Protein AF-A0A9W4E4R9-F1 (afdb_monomer_lite)

Secondary structure (DSSP, 8-state):
--EEEEEPTTSS-EEEGGG--EEEEETTEEEEEEGGGTEEEEEEES-HHHHHHHHHHHHHHHHHT-SSEEEEEEEEETTEEEEEEEEE-TTT--EEEPPPB---------------

Foldseek 3Di:
DAWEWEAFPVRPDTHTPVQFPDWDDDAQFIWTARVVVPGITTQDGGHSLLNVLQRVCPPVVSVPPPGAYKYKHWDQDPVGIWIWIWGQDPPPRDTDTHDIGHSPPPPPDDDPPPDD

pLDDT: mean 76.91, std 17.49, range [34.12, 93.44]

Radius of gyration: 16.17 Å; chains: 1; bounding box: 57×33×38 Å

Organism: NCBI:txid1436133

Structure (mmCIF, N/CA/C/O backbone):
data_AF-A0A9W4E4R9-F1
#
_entry.id   AF-A0A9W4E4R9-F1
#
loop_
_atom_site.group_PDB
_atom_site.id
_atom_site.type_symbol
_atom_site.label_atom_id
_atom_site.label_alt_id
_atom_site.label_comp_id
_atom_site.label_asym_id
_atom_site.label_entity_id
_atom_site.label_seq_id
_atom_site.pdbx_PDB_ins_code
_atom_site.Cartn_x
_atom_site.Cartn_y
_atom_site.Cartn_z
_atom_site.occupancy
_atom_site.B_iso_or_equiv
_atom_site.auth_seq_id
_atom_site.auth_comp_id
_atom_site.auth_asym_id
_atom_site.auth_atom_id
_atom_site.pdbx_PDB_model_num
ATOM 1 N N . MET A 1 1 ? -3.011 5.491 19.352 1.00 57.00 1 MET A N 1
ATOM 2 C CA . MET A 1 1 ? -3.335 4.333 18.485 1.00 57.00 1 MET A CA 1
ATOM 3 C C . MET A 1 1 ? -2.610 4.528 17.162 1.00 57.00 1 MET A C 1
ATOM 5 O O . MET A 1 1 ? -2.454 5.673 16.762 1.00 57.00 1 MET A O 1
ATOM 9 N N . ARG A 1 2 ? -2.115 3.458 16.534 1.00 70.06 2 ARG A N 1
ATOM 10 C CA . ARG A 1 2 ? -1.477 3.503 15.211 1.00 70.06 2 ARG A CA 1
ATOM 11 C C . ARG A 1 2 ? -2.486 2.975 14.198 1.00 70.06 2 ARG A C 1
ATOM 13 O O . ARG A 1 2 ? -2.828 1.801 14.274 1.00 70.06 2 ARG A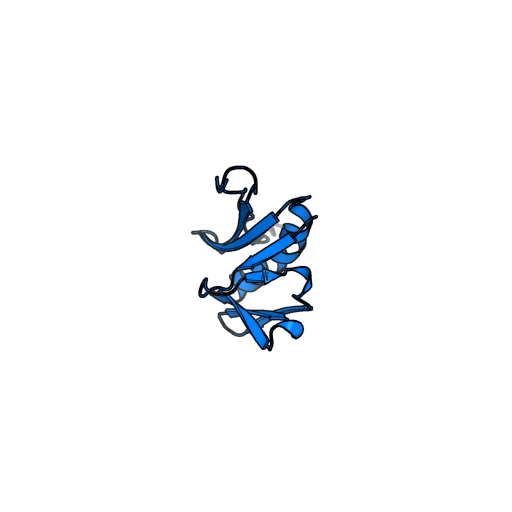 O 1
ATOM 20 N N . SER A 1 3 ? -2.964 3.832 13.307 1.00 84.81 3 SER A N 1
ATOM 21 C CA . SER A 1 3 ? -3.993 3.495 12.320 1.00 84.81 3 SER A CA 1
ATOM 22 C C . SER A 1 3 ? -3.457 3.821 10.930 1.00 84.81 3 SER A C 1
ATOM 24 O O . SER A 1 3 ? -3.461 4.982 10.523 1.00 84.81 3 SER A O 1
ATOM 26 N N . VAL A 1 4 ? -2.966 2.812 10.205 1.00 88.12 4 VAL A N 1
ATOM 27 C CA . VAL A 1 4 ? -2.449 2.985 8.838 1.00 88.12 4 VAL A CA 1
ATOM 28 C C . VAL A 1 4 ? -3.485 2.490 7.839 1.00 88.12 4 VAL A C 1
ATOM 30 O O . VAL A 1 4 ? -3.954 1.358 7.924 1.00 88.12 4 VAL A O 1
ATOM 33 N N . ARG A 1 5 ? -3.839 3.333 6.873 1.00 90.56 5 ARG A N 1
ATOM 34 C CA . ARG A 1 5 ? -4.788 3.013 5.805 1.00 90.56 5 ARG A CA 1
ATOM 35 C C . ARG A 1 5 ? -4.091 3.115 4.461 1.00 90.56 5 ARG A C 1
ATOM 37 O O . ARG A 1 5 ? -3.415 4.100 4.203 1.00 90.56 5 ARG A O 1
ATOM 44 N N . VAL A 1 6 ? -4.271 2.128 3.598 1.00 89.38 6 VAL A N 1
ATOM 45 C CA . VAL A 1 6 ? -3.800 2.136 2.213 1.00 89.38 6 VAL A CA 1
ATOM 46 C C . VAL A 1 6 ? -4.969 2.502 1.310 1.00 89.38 6 VAL A C 1
ATOM 48 O O . VAL A 1 6 ? -6.048 1.922 1.392 1.00 89.38 6 VAL A O 1
ATOM 51 N N . ARG A 1 7 ? -4.774 3.500 0.461 1.00 90.12 7 ARG A N 1
ATOM 52 C CA . ARG A 1 7 ? -5.773 3.998 -0.474 1.00 90.12 7 ARG A CA 1
ATOM 53 C C . ARG A 1 7 ? -5.758 3.162 -1.746 1.00 90.12 7 ARG A C 1
ATOM 55 O O . ARG A 1 7 ? -4.689 2.891 -2.293 1.00 90.12 7 ARG A O 1
ATOM 62 N N . SER A 1 8 ? -6.943 2.770 -2.205 1.00 86.25 8 SER A N 1
ATOM 63 C CA . SER A 1 8 ? -7.116 2.096 -3.486 1.00 86.25 8 SER A CA 1
ATOM 64 C C . SER A 1 8 ? -6.724 3.015 -4.639 1.00 86.25 8 SER A C 1
ATOM 66 O O . SER A 1 8 ? -6.720 4.243 -4.515 1.00 86.25 8 SER A O 1
ATOM 68 N N . PHE A 1 9 ? -6.406 2.410 -5.777 1.00 83.81 9 PHE A N 1
ATOM 69 C CA . PHE A 1 9 ? -5.962 3.114 -6.971 1.00 83.81 9 PHE A CA 1
ATOM 70 C C . PHE A 1 9 ? -7.017 4.088 -7.513 1.00 83.81 9 PHE A C 1
ATOM 72 O O . PHE A 1 9 ? -6.691 5.206 -7.901 1.00 83.81 9 PHE A O 1
ATOM 79 N N . ASP A 1 10 ? -8.293 3.700 -7.473 1.00 81.06 10 ASP A N 1
ATOM 80 C CA . ASP A 1 10 ? -9.429 4.557 -7.840 1.00 81.06 10 ASP A CA 1
ATOM 81 C C . ASP A 1 10 ? -9.655 5.714 -6.841 1.00 81.06 10 ASP A C 1
ATOM 83 O O . ASP A 1 10 ? -10.420 6.643 -7.096 1.00 81.06 10 ASP A O 1
ATOM 87 N N . GLY A 1 11 ? -8.975 5.671 -5.694 1.00 79.94 11 GLY A N 1
ATOM 88 C CA . GLY A 1 11 ? -8.976 6.719 -4.692 1.00 79.94 11 GLY A CA 1
ATOM 89 C C . GLY A 1 11 ? -10.227 6.783 -3.820 1.00 79.94 11 GLY A C 1
ATOM 90 O O . GLY A 1 11 ? -10.260 7.668 -2.960 1.00 79.94 11 GLY A O 1
ATOM 91 N N . THR A 1 12 ? -11.215 5.902 -4.004 1.00 80.94 12 THR A N 1
ATOM 92 C CA . THR A 1 12 ? -12.482 5.905 -3.251 1.00 80.94 12 THR A CA 1
ATOM 93 C C . THR A 1 12 ? -12.432 5.061 -1.985 1.00 80.94 12 THR A C 1
ATOM 95 O O . THR A 1 12 ? -13.179 5.335 -1.047 1.00 80.94 12 THR A O 1
ATOM 98 N N . THR A 1 13 ? -11.545 4.066 -1.923 1.00 84.88 13 THR A N 1
ATOM 99 C CA . THR A 1 13 ? -11.513 3.106 -0.816 1.00 84.88 13 THR A CA 1
ATOM 100 C C . THR A 1 13 ? -10.244 3.262 0.013 1.00 84.88 13 THR A C 1
ATOM 102 O O . THR A 1 13 ? -9.137 3.352 -0.514 1.00 84.88 13 THR A O 1
ATOM 105 N N . LEU A 1 14 ? -10.405 3.281 1.337 1.00 87.94 14 LEU A N 1
ATOM 106 C CA . LEU A 1 14 ? -9.309 3.212 2.301 1.00 87.94 14 LEU A CA 1
ATOM 107 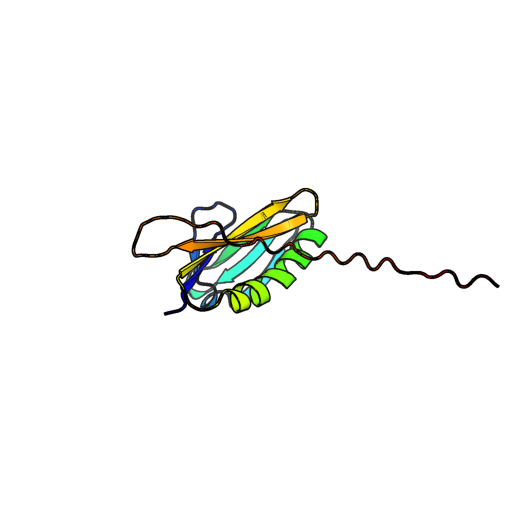C C . LEU A 1 14 ? -9.345 1.846 2.984 1.00 87.94 14 LEU A C 1
ATOM 109 O O . LEU A 1 14 ? -10.273 1.543 3.731 1.00 87.94 14 LEU A O 1
ATOM 113 N N . VAL A 1 15 ? -8.323 1.040 2.732 1.00 89.25 15 VAL A N 1
ATOM 114 C CA . VAL A 1 15 ? -8.154 -0.306 3.279 1.00 89.25 15 VAL A CA 1
ATOM 115 C C . VAL A 1 15 ? -7.220 -0.227 4.486 1.00 89.25 15 VAL A C 1
ATOM 117 O O . VAL A 1 15 ? -6.077 0.199 4.327 1.00 89.25 15 VAL A O 1
ATOM 120 N N . PRO A 1 16 ? -7.645 -0.608 5.701 1.00 90.31 16 PRO A N 1
ATOM 121 C CA . PRO A 1 16 ? -6.735 -0.672 6.842 1.00 90.31 16 PRO A CA 1
ATOM 122 C C . PRO A 1 16 ? -5.617 -1.677 6.565 1.00 90.31 16 PRO A C 1
ATOM 124 O O . PRO A 1 16 ? -5.882 -2.783 6.090 1.00 90.31 16 PRO A O 1
ATOM 127 N N . ALA A 1 17 ? -4.367 -1.296 6.819 1.00 88.88 17 ALA A N 1
ATOM 128 C CA . ALA A 1 17 ? -3.223 -2.114 6.428 1.00 88.88 17 ALA A CA 1
ATOM 129 C C . ALA A 1 17 ? -3.204 -3.472 7.149 1.00 88.88 17 ALA A C 1
ATOM 131 O O . ALA A 1 17 ? -2.802 -4.471 6.562 1.00 88.88 17 ALA A O 1
ATOM 132 N N . GLU A 1 18 ? -3.721 -3.537 8.377 1.00 88.12 18 GLU A N 1
ATOM 133 C CA . GLU A 1 18 ? -3.889 -4.772 9.149 1.00 88.12 18 GLU A CA 1
ATOM 134 C C . GLU A 1 18 ? -4.911 -5.751 8.551 1.00 88.12 18 GLU A C 1
ATOM 136 O O . GLU A 1 18 ? -4.946 -6.919 8.934 1.00 88.12 18 GLU A O 1
ATOM 141 N N . GLN A 1 19 ? -5.750 -5.289 7.619 1.00 89.44 19 GLN A N 1
ATOM 142 C CA . GLN A 1 19 ? -6.718 -6.125 6.908 1.00 89.44 19 GLN A CA 1
ATOM 143 C C . GLN A 1 19 ? -6.172 -6.667 5.583 1.00 89.44 19 GLN A C 1
ATOM 145 O O . GLN A 1 19 ? -6.813 -7.522 4.973 1.00 89.44 19 GLN A O 1
ATOM 150 N N . ILE A 1 20 ? -5.001 -6.201 5.134 1.00 89.56 20 ILE A N 1
ATOM 151 C CA . ILE A 1 20 ? -4.341 -6.716 3.934 1.00 89.56 20 ILE A CA 1
ATOM 152 C C . ILE A 1 20 ? -3.661 -8.037 4.289 1.00 89.56 20 ILE A C 1
ATOM 154 O O . ILE A 1 20 ? -2.685 -8.073 5.035 1.00 89.56 20 ILE A O 1
ATOM 158 N N . THR A 1 21 ? -4.162 -9.138 3.736 1.00 90.25 21 THR A N 1
ATOM 159 C CA . THR A 1 21 ? -3.634 -10.485 3.993 1.00 90.25 21 THR A CA 1
ATOM 160 C C . THR A 1 21 ? -2.630 -10.944 2.942 1.00 90.25 21 THR A C 1
ATOM 162 O O . THR A 1 21 ? -1.842 -11.847 3.206 1.00 90.25 21 THR A O 1
ATOM 165 N N . ALA A 1 22 ? -2.672 -10.369 1.738 1.00 89.94 22 ALA A N 1
ATOM 166 C CA . ALA A 1 22 ? -1.744 -10.680 0.655 1.00 89.94 22 ALA A CA 1
ATOM 167 C C . ALA A 1 22 ? -1.664 -9.537 -0.364 1.00 89.94 22 ALA A C 1
ATOM 169 O O . ALA A 1 22 ? -2.611 -8.760 -0.508 1.00 89.94 22 ALA A O 1
ATOM 170 N N . LEU A 1 23 ? -0.552 -9.487 -1.097 1.00 90.94 23 LEU A N 1
ATOM 171 C CA . LEU A 1 23 ? -0.338 -8.629 -2.260 1.00 90.94 23 LEU A CA 1
ATOM 172 C C . LEU A 1 23 ? -0.006 -9.515 -3.460 1.00 90.94 23 LEU A C 1
ATOM 174 O O . LEU A 1 23 ? 0.854 -10.386 -3.347 1.00 90.94 23 LEU A O 1
ATOM 178 N N . ASP A 1 24 ? -0.664 -9.281 -4.589 1.00 91.75 24 ASP A N 1
ATOM 179 C CA . ASP A 1 24 ? -0.465 -10.041 -5.824 1.00 91.75 24 ASP A CA 1
ATOM 180 C C . ASP A 1 24 ? -0.358 -9.105 -7.034 1.00 91.75 24 ASP A C 1
ATOM 182 O O . ASP A 1 24 ? -0.931 -8.014 -7.037 1.00 91.75 24 ASP A O 1
ATOM 186 N N . VAL A 1 25 ? 0.385 -9.517 -8.060 1.00 91.75 25 VAL A N 1
ATOM 187 C CA . VAL A 1 25 ? 0.536 -8.764 -9.310 1.00 91.75 25 VAL A CA 1
ATOM 188 C C . VAL A 1 25 ? -0.206 -9.510 -10.412 1.00 91.75 25 VAL A C 1
ATOM 190 O O . VAL A 1 25 ? 0.273 -10.518 -10.934 1.00 91.75 25 VAL A O 1
ATOM 193 N N . VAL A 1 26 ? -1.360 -8.976 -10.812 1.00 91.12 26 VAL A N 1
ATOM 194 C CA . VAL A 1 26 ? -2.233 -9.575 -11.825 1.00 91.12 26 VAL A CA 1
ATOM 195 C C . VAL A 1 26 ? -2.148 -8.754 -13.107 1.00 91.12 26 VAL A C 1
ATOM 197 O O . VAL A 1 26 ? -2.830 -7.748 -13.295 1.00 91.12 26 VAL A O 1
ATOM 200 N N . GLY A 1 27 ? -1.276 -9.176 -14.022 1.00 91.06 27 GLY A N 1
ATOM 201 C CA . GLY A 1 27 ? -1.035 -8.445 -15.265 1.00 91.06 27 GLY A CA 1
ATOM 202 C C . GLY A 1 27 ? -0.421 -7.071 -14.991 1.00 91.06 27 GLY A C 1
ATOM 203 O O . GLY A 1 27 ? 0.733 -6.986 -14.583 1.00 91.06 27 GLY A O 1
ATOM 204 N N . ALA A 1 28 ? -1.185 -6.006 -15.236 1.00 91.88 28 ALA A N 1
ATOM 205 C CA . ALA A 1 28 ? -0.749 -4.621 -15.050 1.00 91.88 28 ALA A CA 1
ATOM 206 C C . ALA A 1 28 ? -1.289 -3.976 -13.761 1.00 91.88 28 ALA A C 1
ATOM 208 O O . ALA A 1 28 ? -1.270 -2.750 -13.640 1.00 91.88 28 ALA A O 1
ATOM 209 N N . THR A 1 29 ? -1.773 -4.773 -12.803 1.00 93.44 29 THR A N 1
ATOM 210 C CA . THR A 1 29 ? -2.346 -4.275 -11.547 1.00 93.44 29 THR A CA 1
ATOM 211 C C . THR A 1 29 ? -1.713 -4.945 -10.327 1.00 93.44 29 THR A C 1
ATOM 213 O O . THR A 1 29 ? -1.448 -6.147 -10.315 1.00 93.44 29 THR A O 1
ATOM 216 N N . LEU A 1 30 ? -1.444 -4.149 -9.292 1.00 92.31 30 LEU A N 1
ATOM 217 C CA . LEU A 1 30 ? -1.101 -4.623 -7.953 1.00 92.31 30 LEU A CA 1
ATOM 218 C C . LEU A 1 30 ? -2.386 -4.690 -7.137 1.00 92.31 30 LEU A C 1
ATOM 220 O O . LEU A 1 30 ? -3.076 -3.682 -6.972 1.00 92.31 30 LEU A O 1
ATOM 224 N N . VAL A 1 31 ? -2.682 -5.868 -6.610 1.00 92.94 31 VAL A N 1
ATOM 225 C CA . VAL A 1 31 ? -3.931 -6.183 -5.929 1.00 92.94 31 VAL A CA 1
ATOM 226 C C . VAL A 1 31 ? -3.651 -6.568 -4.482 1.00 92.94 31 VAL A C 1
ATOM 228 O O . VAL A 1 31 ? -2.842 -7.452 -4.213 1.00 92.94 31 VAL A O 1
ATOM 231 N N . ALA A 1 32 ? -4.350 -5.936 -3.546 1.00 92.25 32 ALA A N 1
ATOM 232 C CA . ALA A 1 32 ? -4.392 -6.342 -2.149 1.00 92.25 32 ALA A CA 1
ATOM 233 C C . ALA A 1 32 ? -5.597 -7.237 -1.879 1.00 92.25 32 ALA A C 1
ATOM 235 O O . ALA A 1 32 ? -6.722 -6.911 -2.251 1.00 92.25 32 ALA A O 1
ATOM 236 N N . GLN A 1 33 ? -5.370 -8.344 -1.183 1.00 91.56 33 GLN A N 1
ATOM 237 C CA . GLN A 1 33 ? -6.438 -9.180 -0.652 1.00 91.56 33 GLN A CA 1
ATOM 238 C C . GLN A 1 33 ? -6.822 -8.668 0.734 1.00 91.56 33 GLN A C 1
ATOM 240 O O . GLN A 1 33 ? -5.985 -8.676 1.635 1.00 91.56 33 GLN A O 1
ATOM 245 N N . ALA A 1 34 ? -8.075 -8.248 0.905 1.00 89.00 34 ALA A N 1
ATOM 246 C CA . ALA A 1 34 ? -8.639 -7.902 2.208 1.00 89.00 34 ALA A CA 1
ATOM 247 C C . ALA A 1 34 ? -10.015 -8.574 2.368 1.00 89.00 34 ALA A C 1
ATOM 249 O O . ALA A 1 34 ? -11.049 -7.953 2.101 1.00 89.00 34 ALA A O 1
ATOM 250 N N . PRO A 1 35 ? -10.061 -9.860 2.776 1.00 83.69 35 PRO A N 1
ATOM 251 C CA . PRO A 1 35 ? -11.301 -10.640 2.833 1.00 83.69 35 PRO A CA 1
ATOM 252 C C . PRO A 1 35 ? -12.388 -10.006 3.707 1.00 83.69 35 PRO A C 1
ATOM 254 O O . PRO A 1 35 ? -13.572 -10.105 3.393 1.00 83.69 35 PRO A O 1
ATOM 257 N N . SER A 1 36 ? -11.988 -9.306 4.771 1.00 83.69 36 SER A N 1
ATOM 258 C CA . SER A 1 36 ? -12.881 -8.567 5.673 1.00 83.69 36 SER A CA 1
ATOM 259 C C . SER A 1 36 ? -13.651 -7.434 4.993 1.00 83.69 36 SER A C 1
ATOM 261 O O . SER A 1 36 ? -14.686 -7.020 5.507 1.00 83.69 36 SER A O 1
ATOM 263 N N . LEU A 1 37 ? -13.176 -6.947 3.844 1.00 81.44 37 LEU A N 1
ATOM 264 C CA . LEU A 1 37 ? -13.793 -5.869 3.071 1.00 81.44 37 LEU A CA 1
ATOM 265 C C . LEU A 1 37 ? -14.525 -6.373 1.816 1.00 81.44 37 LEU A C 1
ATOM 267 O O . LEU A 1 37 ? -15.013 -5.570 1.027 1.00 81.44 37 LEU A O 1
ATOM 271 N N . GLY A 1 38 ? -14.631 -7.693 1.633 1.00 82.62 38 GLY A N 1
ATOM 272 C CA . GLY A 1 38 ? -15.450 -8.286 0.576 1.00 82.62 38 GLY A CA 1
ATOM 273 C C . GLY A 1 38 ? -14.752 -8.500 -0.768 1.00 82.62 38 GLY A C 1
ATOM 274 O O . GLY A 1 38 ? -15.442 -8.805 -1.740 1.00 82.62 38 GLY A O 1
ATOM 275 N N . GLY A 1 39 ? -13.418 -8.397 -0.856 1.00 81.81 39 GLY A N 1
ATOM 276 C CA . GLY A 1 39 ? -12.715 -8.792 -2.0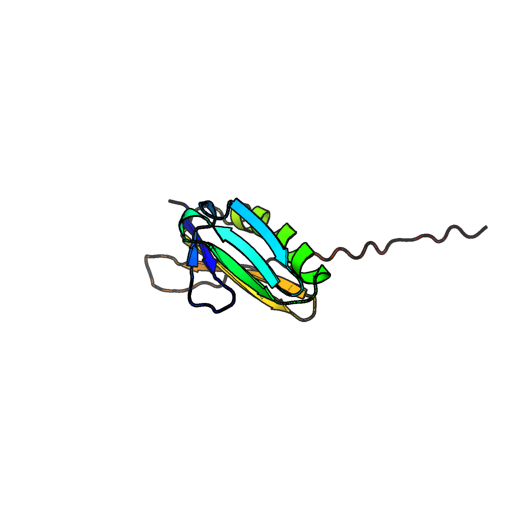78 1.00 81.81 39 GLY A CA 1
ATOM 277 C C . GLY A 1 39 ? -11.295 -8.249 -2.266 1.00 81.81 39 GLY A C 1
ATOM 278 O O . GLY A 1 39 ? -10.715 -7.666 -1.350 1.00 81.81 39 GLY A O 1
ATOM 279 N N . PRO A 1 40 ? -10.716 -8.481 -3.456 1.00 88.75 40 PRO A N 1
ATOM 280 C CA . PRO A 1 40 ? -9.471 -7.857 -3.887 1.00 88.75 40 PRO A CA 1
ATOM 281 C C . PRO A 1 40 ? -9.644 -6.361 -4.184 1.00 88.75 40 PRO A C 1
ATOM 283 O O . PRO A 1 40 ? -10.621 -5.958 -4.812 1.00 88.75 40 PRO A O 1
ATOM 286 N N . PHE A 1 41 ? -8.646 -5.555 -3.824 1.00 90.06 41 PHE A N 1
ATOM 287 C CA . PHE A 1 41 ? -8.587 -4.119 -4.111 1.00 90.06 41 PHE A CA 1
ATOM 288 C C . PHE A 1 41 ? -7.366 -3.794 -4.958 1.00 90.06 41 PHE A C 1
ATOM 290 O O . PHE A 1 41 ? -6.256 -4.208 -4.633 1.00 90.06 41 PHE A O 1
ATOM 297 N N . VAL A 1 42 ? -7.546 -3.012 -6.019 1.00 91.62 42 VAL A N 1
ATOM 298 C CA . VAL A 1 42 ? -6.422 -2.523 -6.824 1.00 91.62 42 VAL A CA 1
ATOM 299 C C . VAL A 1 42 ? -5.744 -1.382 -6.074 1.00 91.62 42 VAL A C 1
ATOM 301 O O . VAL A 1 42 ? -6.394 -0.400 -5.720 1.00 91.62 42 VAL A O 1
ATOM 304 N N . LEU A 1 43 ? -4.443 -1.506 -5.824 1.00 91.50 43 LEU A N 1
ATOM 305 C CA . LEU A 1 43 ? -3.643 -0.489 -5.139 1.00 91.50 43 LEU A CA 1
ATOM 306 C C . LEU A 1 43 ? -2.827 0.371 -6.105 1.00 91.50 43 LEU A C 1
ATOM 308 O O . LEU A 1 43 ? -2.616 1.553 -5.848 1.00 91.50 43 LEU A O 1
ATOM 312 N N . ALA A 1 44 ? -2.355 -0.218 -7.203 1.00 91.00 44 ALA A N 1
ATOM 313 C CA . ALA A 1 44 ? -1.548 0.473 -8.200 1.00 91.00 44 ALA A CA 1
ATOM 314 C C . ALA A 1 44 ? -1.662 -0.193 -9.575 1.00 91.00 44 ALA A C 1
ATOM 316 O O . ALA A 1 44 ? -1.934 -1.390 -9.664 1.00 91.00 44 ALA A O 1
ATOM 317 N N . GLU A 1 45 ? -1.380 0.565 -10.635 1.00 91.19 45 GLU A N 1
ATOM 318 C CA . GLU A 1 45 ? -1.329 0.063 -12.011 1.00 91.19 45 GLU A CA 1
ATOM 319 C C . GLU A 1 45 ? -0.010 0.423 -12.702 1.00 91.19 45 GLU A C 1
ATOM 321 O O . GLU A 1 45 ? 0.466 1.565 -12.648 1.00 91.19 45 GLU A O 1
ATOM 326 N N . GLY A 1 46 ? 0.587 -0.532 -13.410 1.00 90.25 46 GLY A N 1
ATOM 327 C CA . GLY A 1 46 ? 1.851 -0.341 -14.114 1.00 90.25 46 GLY A CA 1
ATOM 328 C C . GLY A 1 46 ? 2.425 -1.605 -14.718 1.00 90.25 46 GLY A C 1
ATOM 329 O O . GLY A 1 46 ? 1.728 -2.600 -14.890 1.00 90.25 46 GLY A O 1
ATOM 330 N N . SER A 1 47 ? 3.707 -1.561 -15.076 1.00 91.19 47 SER A N 1
ATOM 331 C CA . SER A 1 47 ? 4.374 -2.762 -15.567 1.00 91.19 47 SER A CA 1
ATOM 332 C C . SER A 1 47 ? 4.544 -3.787 -14.435 1.00 91.19 47 SER A C 1
ATOM 334 O O . SER A 1 47 ? 4.752 -3.395 -13.283 1.00 91.19 47 SER A O 1
ATOM 336 N N . PRO A 1 48 ? 4.534 -5.100 -14.732 1.00 88.81 48 PRO A N 1
ATOM 337 C CA . PRO A 1 48 ? 4.736 -6.135 -13.716 1.00 88.81 48 PRO A CA 1
ATOM 338 C C . PRO A 1 48 ? 6.008 -5.928 -12.882 1.00 88.81 48 PRO A C 1
ATOM 340 O O . PRO A 1 48 ? 6.028 -6.216 -11.689 1.00 88.81 48 PRO A O 1
ATOM 343 N N . HIS A 1 49 ? 7.065 -5.391 -13.504 1.00 87.12 49 HIS A N 1
ATOM 344 C CA . HIS A 1 49 ? 8.329 -5.101 -12.834 1.00 87.12 49 HIS A CA 1
ATOM 345 C C . HIS A 1 49 ? 8.201 -3.962 -11.811 1.00 87.12 49 HIS A C 1
ATOM 347 O O . HIS A 1 49 ? 8.615 -4.125 -10.664 1.00 87.12 49 HIS A O 1
ATOM 353 N N . GLU A 1 50 ? 7.578 -2.839 -12.191 1.00 89.31 50 GLU A N 1
ATOM 354 C CA . GLU A 1 50 ? 7.312 -1.727 -11.267 1.00 89.31 50 GLU A CA 1
ATOM 355 C C . GLU A 1 50 ? 6.404 -2.163 -10.112 1.00 89.31 50 GLU A C 1
ATOM 357 O O . GLU A 1 50 ? 6.637 -1.789 -8.964 1.00 89.31 50 GLU A O 1
ATOM 362 N N . LEU A 1 51 ? 5.382 -2.972 -10.405 1.00 90.81 51 LEU A N 1
ATOM 363 C CA . LEU A 1 51 ? 4.415 -3.436 -9.411 1.00 90.81 51 LEU A CA 1
ATOM 364 C C . LEU A 1 51 ? 5.032 -4.416 -8.418 1.00 90.81 51 LEU A C 1
ATOM 366 O O . LEU A 1 51 ? 4.737 -4.328 -7.230 1.00 90.81 51 LEU A O 1
ATOM 370 N N . ALA A 1 52 ? 5.920 -5.305 -8.868 1.00 88.69 52 ALA A N 1
ATOM 371 C CA . ALA A 1 52 ? 6.661 -6.192 -7.976 1.00 88.69 52 ALA A CA 1
ATOM 372 C C . ALA A 1 52 ? 7.556 -5.397 -7.012 1.00 88.69 52 ALA A C 1
ATOM 374 O O . ALA A 1 52 ? 7.584 -5.676 -5.812 1.00 88.69 52 ALA A O 1
ATOM 375 N N . ALA A 1 53 ? 8.242 -4.367 -7.516 1.00 88.44 53 ALA A N 1
ATOM 376 C CA . ALA A 1 53 ? 9.062 -3.490 -6.688 1.00 88.44 53 ALA A CA 1
ATOM 377 C C . ALA A 1 53 ? 8.206 -2.679 -5.693 1.00 88.44 53 ALA A C 1
ATOM 379 O O . ALA A 1 53 ? 8.564 -2.569 -4.520 1.00 88.44 53 ALA A O 1
ATOM 380 N N . ALA A 1 54 ? 7.054 -2.163 -6.131 1.00 88.62 54 ALA A N 1
ATOM 381 C CA . ALA A 1 54 ? 6.108 -1.456 -5.270 1.00 88.62 54 ALA A CA 1
ATOM 382 C C . ALA A 1 54 ? 5.504 -2.372 -4.194 1.00 88.62 54 ALA A C 1
ATOM 384 O O . ALA A 1 54 ? 5.433 -1.994 -3.028 1.00 88.62 54 ALA A O 1
ATOM 385 N N . ALA A 1 55 ? 5.121 -3.603 -4.536 1.00 89.38 55 ALA A N 1
ATOM 386 C CA . ALA A 1 55 ? 4.623 -4.573 -3.563 1.00 89.38 55 ALA A CA 1
ATOM 387 C C . ALA A 1 55 ? 5.663 -4.853 -2.468 1.00 89.38 55 ALA A C 1
ATOM 389 O O . ALA A 1 55 ? 5.324 -4.911 -1.285 1.00 89.38 55 ALA A O 1
ATOM 390 N N . HIS A 1 56 ? 6.938 -4.961 -2.856 1.00 88.38 56 HIS A N 1
ATOM 391 C CA . HIS A 1 56 ? 8.038 -5.214 -1.931 1.00 88.38 56 HIS A CA 1
ATOM 392 C C . HIS A 1 56 ? 8.305 -4.044 -0.971 1.00 88.38 56 HIS A C 1
ATOM 394 O O . HIS A 1 56 ? 8.713 -4.270 0.167 1.00 88.38 56 HIS A O 1
ATOM 400 N N . SER A 1 57 ? 8.054 -2.800 -1.390 1.00 86.56 57 SER A N 1
ATOM 401 C CA . SER A 1 57 ? 8.254 -1.615 -0.547 1.00 86.56 57 SER A CA 1
ATOM 402 C C . SER A 1 57 ? 7.055 -1.269 0.344 1.00 86.56 57 SER A C 1
ATOM 404 O O . SER A 1 57 ? 7.237 -0.577 1.346 1.00 86.56 57 SER A O 1
ATOM 406 N N . LEU A 1 58 ? 5.848 -1.760 0.030 1.00 86.69 58 LEU A N 1
ATOM 407 C CA . LEU A 1 58 ? 4.621 -1.356 0.724 1.00 86.69 58 LEU A CA 1
ATOM 408 C C . LEU A 1 58 ? 4.600 -1.777 2.197 1.00 86.69 58 LEU A C 1
ATOM 410 O O . LEU A 1 58 ? 4.487 -0.926 3.073 1.00 86.69 58 LEU A O 1
ATOM 414 N N . MET A 1 59 ? 4.674 -3.081 2.484 1.00 85.31 59 MET A N 1
ATOM 415 C CA . MET A 1 59 ? 4.499 -3.594 3.853 1.00 85.31 59 MET A CA 1
ATOM 416 C C . MET A 1 59 ? 5.602 -3.121 4.816 1.00 85.31 59 MET A C 1
ATOM 418 O O . MET A 1 59 ? 5.262 -2.663 5.907 1.00 85.31 59 MET A O 1
ATOM 422 N N . PRO A 1 60 ? 6.896 -3.120 4.433 1.00 84.31 60 PRO A N 1
ATOM 423 C CA . PRO A 1 60 ? 7.937 -2.507 5.256 1.00 84.31 60 PRO A CA 1
ATOM 424 C C . PRO A 1 60 ? 7.730 -0.998 5.458 1.00 84.31 60 PRO A C 1
ATOM 426 O O . PRO A 1 60 ? 7.953 -0.493 6.555 1.00 84.31 60 PRO A O 1
ATOM 429 N N . GLY A 1 61 ? 7.273 -0.272 4.429 1.00 83.75 61 GLY A N 1
ATOM 430 C CA . GLY A 1 61 ? 6.965 1.159 4.529 1.00 83.75 61 GLY A CA 1
ATOM 431 C C . GLY A 1 61 ? 5.807 1.447 5.486 1.00 83.75 61 GLY A C 1
ATOM 432 O O . GLY A 1 61 ? 5.899 2.341 6.327 1.00 83.75 61 GLY A O 1
ATOM 433 N N . VAL A 1 62 ? 4.753 0.628 5.433 1.00 85.19 62 VAL A N 1
ATOM 434 C CA . VAL A 1 62 ? 3.636 0.660 6.385 1.00 85.19 62 VAL A CA 1
ATOM 435 C C . VAL A 1 62 ? 4.131 0.450 7.813 1.00 85.19 62 VAL A C 1
ATOM 437 O O . VAL A 1 62 ? 3.716 1.199 8.697 1.00 85.19 62 VAL A O 1
ATOM 440 N N . ASP A 1 63 ? 5.031 -0.513 8.044 1.00 83.94 63 ASP A N 1
ATOM 441 C CA . ASP A 1 63 ? 5.600 -0.784 9.370 1.00 83.94 63 ASP A CA 1
ATOM 442 C C . ASP A 1 63 ? 6.586 0.299 9.854 1.00 83.94 63 ASP A C 1
ATOM 444 O O . ASP A 1 63 ? 6.714 0.524 11.058 1.00 83.94 63 ASP A O 1
ATOM 448 N N . ALA A 1 64 ? 7.169 1.086 8.953 1.00 84.88 64 ALA A N 1
ATOM 449 C CA . ALA A 1 64 ? 8.055 2.195 9.309 1.00 84.88 64 ALA A CA 1
ATOM 450 C C . ALA A 1 64 ? 7.329 3.477 9.766 1.00 84.88 64 ALA A C 1
ATOM 452 O O . ALA A 1 64 ? 7.952 4.343 10.377 1.00 84.88 64 ALA A O 1
ATOM 453 N N . LEU A 1 65 ? 6.024 3.619 9.502 1.00 81.00 65 LEU A N 1
ATOM 454 C CA . LEU A 1 65 ? 5.278 4.869 9.721 1.00 81.00 65 LEU A CA 1
ATOM 455 C C . LEU A 1 65 ? 5.172 5.359 11.176 1.00 81.00 65 LEU A C 1
ATOM 457 O O . LEU A 1 65 ? 4.818 6.513 11.401 1.00 81.00 65 LEU A O 1
ATOM 461 N N . GLY A 1 66 ? 5.524 4.532 12.161 1.00 76.50 66 GLY A N 1
ATOM 462 C CA . GLY A 1 66 ? 5.476 4.926 13.568 1.00 76.50 66 GLY A CA 1
ATOM 463 C C . GLY A 1 66 ? 4.044 5.139 14.088 1.00 76.50 66 GLY A C 1
ATOM 464 O O . GLY A 1 66 ? 3.079 4.688 13.465 1.00 76.50 66 GLY A O 1
ATOM 465 N N . PRO A 1 67 ? 3.880 5.729 15.287 1.00 75.56 67 PRO A N 1
ATOM 466 C CA . PRO A 1 67 ? 2.570 5.984 15.877 1.00 75.56 67 PRO A CA 1
ATOM 467 C C . PRO A 1 67 ? 1.880 7.187 15.218 1.00 75.56 67 PRO A C 1
ATOM 469 O O . PRO A 1 67 ? 2.462 8.261 15.117 1.00 75.56 67 PRO A O 1
ATOM 472 N N . GLY A 1 68 ? 0.610 7.018 14.852 1.00 79.25 68 GLY A N 1
ATOM 473 C CA . GLY A 1 68 ? -0.204 8.071 14.248 1.00 79.25 68 GLY A CA 1
ATOM 474 C C . GLY A 1 68 ? -1.282 7.510 13.326 1.00 79.25 68 GLY A C 1
ATOM 475 O O . GLY A 1 68 ? -1.389 6.290 13.136 1.00 79.25 68 GLY A O 1
ATOM 476 N N . THR A 1 69 ? -2.091 8.409 12.765 1.00 84.06 69 THR A N 1
ATOM 477 C CA . THR A 1 69 ? -3.008 8.086 11.669 1.00 84.06 69 THR A CA 1
ATOM 478 C C . THR A 1 69 ? -2.332 8.438 10.354 1.00 84.06 69 THR A C 1
ATOM 480 O O . THR A 1 69 ? -1.995 9.597 10.112 1.00 84.06 69 THR A O 1
ATOM 483 N N . HIS A 1 70 ? -2.152 7.439 9.494 1.00 86.19 70 HIS A N 1
ATOM 484 C CA . HIS A 1 70 ? -1.473 7.609 8.215 1.00 86.19 70 HIS A CA 1
ATOM 485 C C . HIS A 1 70 ? -2.323 7.063 7.076 1.00 86.19 70 HIS A C 1
ATOM 487 O O . HIS A 1 70 ? -2.918 5.990 7.191 1.00 86.19 70 HIS A O 1
ATOM 493 N N . THR A 1 71 ? -2.330 7.775 5.957 1.00 88.69 71 THR A N 1
ATOM 494 C CA . THR A 1 71 ? -2.918 7.320 4.697 1.00 88.69 71 THR A CA 1
ATOM 495 C C . THR A 1 71 ? -1.815 7.131 3.670 1.00 88.69 71 THR A C 1
ATOM 497 O O . THR A 1 71 ? -1.100 8.074 3.364 1.00 88.69 71 THR A O 1
ATOM 500 N N . VAL A 1 72 ? -1.685 5.927 3.126 1.00 88.69 72 VAL A N 1
ATOM 501 C CA . VAL A 1 72 ? -0.686 5.542 2.129 1.00 88.69 72 VAL A CA 1
ATOM 502 C C . VAL A 1 72 ? -1.346 5.461 0.762 1.00 88.69 72 VAL A C 1
ATOM 504 O O . VAL A 1 72 ? -2.376 4.811 0.625 1.00 88.69 72 VAL A O 1
ATOM 507 N N . ARG A 1 73 ? -0.763 6.073 -0.264 1.00 89.44 73 ARG A N 1
ATOM 508 C CA . ARG A 1 73 ? -1.226 5.972 -1.654 1.00 89.44 73 ARG A CA 1
ATOM 509 C C . ARG A 1 73 ? -0.073 5.620 -2.582 1.00 89.44 73 ARG A C 1
ATOM 511 O O . ARG A 1 73 ? 1.062 6.011 -2.323 1.00 89.44 73 ARG A O 1
ATOM 518 N N . ALA A 1 74 ? -0.365 4.910 -3.664 1.00 88.44 74 ALA A N 1
ATOM 519 C CA . ALA A 1 74 ? 0.609 4.716 -4.727 1.00 88.44 74 ALA A CA 1
ATOM 520 C C . ALA A 1 74 ? 0.787 6.020 -5.518 1.00 88.44 74 ALA A C 1
ATOM 522 O O . ALA A 1 74 ? -0.196 6.664 -5.889 1.00 88.44 74 ALA A O 1
ATOM 523 N N . THR A 1 75 ? 2.031 6.372 -5.825 1.00 86.19 75 THR A N 1
ATOM 524 C CA . THR A 1 75 ? 2.378 7.540 -6.639 1.00 86.19 75 THR A CA 1
ATOM 525 C C . THR A 1 75 ? 3.332 7.119 -7.742 1.00 86.19 75 THR A C 1
ATOM 527 O O . THR A 1 75 ? 4.376 6.518 -7.491 1.00 86.19 75 THR A O 1
ATOM 530 N N . ARG A 1 76 ? 2.977 7.437 -8.989 1.00 82.81 76 ARG A N 1
ATOM 531 C CA . ARG A 1 76 ? 3.835 7.185 -10.149 1.00 82.81 76 ARG A CA 1
ATOM 532 C C . ARG A 1 76 ? 4.828 8.332 -10.325 1.00 82.81 76 ARG A C 1
ATOM 534 O O . ARG A 1 76 ? 4.436 9.495 -10.381 1.00 82.81 76 ARG A O 1
ATOM 541 N N . THR A 1 77 ? 6.099 7.987 -10.472 1.00 80.12 77 THR A N 1
ATOM 542 C CA . THR A 1 77 ? 7.197 8.900 -10.800 1.00 80.12 77 THR A CA 1
ATOM 543 C C . THR A 1 77 ? 7.857 8.477 -12.116 1.00 80.12 77 THR A C 1
ATOM 545 O O . THR A 1 77 ? 7.507 7.459 -12.713 1.00 80.12 77 THR A O 1
ATOM 548 N N . SER A 1 78 ? 8.850 9.243 -12.574 1.00 75.94 78 SER A N 1
ATOM 549 C CA . SER A 1 78 ? 9.691 8.868 -13.719 1.00 75.94 78 SER A CA 1
ATOM 550 C C . SER A 1 78 ? 10.545 7.616 -13.477 1.00 75.94 78 SER A C 1
ATOM 552 O O . SER A 1 78 ? 11.079 7.059 -14.433 1.00 75.94 78 SER A O 1
ATOM 554 N N . THR A 1 79 ? 10.688 7.177 -12.223 1.00 75.12 79 THR A N 1
ATOM 555 C CA . THR A 1 79 ? 11.513 6.028 -11.821 1.00 75.12 79 THR A CA 1
ATOM 556 C C . THR A 1 79 ? 10.697 4.789 -11.448 1.00 75.12 79 THR A C 1
ATOM 558 O O . THR A 1 79 ? 11.289 3.753 -11.154 1.00 75.12 79 THR A O 1
ATOM 561 N N . GLY A 1 80 ? 9.363 4.874 -11.460 1.00 83.38 80 GLY A N 1
ATOM 562 C CA . GLY A 1 80 ? 8.466 3.750 -11.198 1.00 83.38 80 GLY A CA 1
ATOM 563 C C . GLY A 1 80 ? 7.271 4.121 -10.321 1.00 83.38 80 GLY A C 1
ATOM 564 O O . GLY A 1 80 ? 6.835 5.271 -10.279 1.00 83.38 80 GLY A O 1
ATOM 565 N N . ILE A 1 81 ? 6.737 3.133 -9.602 1.00 87.69 81 ILE A N 1
ATOM 566 C CA . ILE A 1 81 ? 5.651 3.317 -8.633 1.00 87.69 81 ILE A CA 1
ATOM 567 C C . ILE A 1 81 ? 6.256 3.350 -7.230 1.00 87.69 81 ILE A C 1
ATOM 569 O O . ILE A 1 81 ? 6.896 2.393 -6.806 1.00 87.69 81 ILE A O 1
ATOM 573 N N . GLY A 1 82 ? 6.067 4.454 -6.517 1.00 87.06 82 GLY A N 1
ATOM 574 C CA . GLY A 1 82 ? 6.391 4.591 -5.100 1.00 87.06 82 GLY A CA 1
ATOM 575 C C . GLY A 1 82 ? 5.134 4.681 -4.246 1.00 87.06 82 GLY A C 1
ATOM 576 O O . GLY A 1 82 ? 4.014 4.693 -4.755 1.00 87.06 82 GLY A O 1
ATOM 577 N N . TRP A 1 83 ? 5.329 4.785 -2.941 1.00 88.06 83 TRP A N 1
ATOM 578 C CA . TRP A 1 83 ? 4.258 5.003 -1.980 1.00 88.06 83 TRP A CA 1
ATOM 579 C C . TRP A 1 83 ? 4.473 6.326 -1.270 1.00 88.06 83 TRP A C 1
ATOM 581 O O . TRP A 1 83 ? 5.574 6.630 -0.818 1.00 88.06 83 TRP A O 1
ATOM 591 N N . GLU A 1 84 ? 3.413 7.102 -1.145 1.00 87.12 84 GLU A N 1
ATOM 592 C CA . GLU A 1 84 ? 3.401 8.319 -0.351 1.00 87.12 84 GLU A CA 1
ATOM 593 C C . GLU A 1 84 ? 2.490 8.119 0.842 1.00 87.12 84 GLU A C 1
ATOM 595 O O . GLU A 1 84 ? 1.351 7.678 0.684 1.00 87.12 84 GLU A O 1
ATOM 600 N N . ALA A 1 85 ? 2.975 8.476 2.027 1.00 86.75 85 ALA A N 1
ATOM 601 C CA . ALA A 1 85 ? 2.138 8.551 3.206 1.00 86.75 85 ALA A CA 1
ATOM 602 C C . ALA A 1 85 ? 1.806 9.997 3.544 1.00 86.75 85 ALA A C 1
ATOM 604 O O . ALA A 1 85 ? 2.663 10.871 3.523 1.00 86.75 85 ALA A O 1
ATOM 605 N N . THR A 1 86 ? 0.566 10.239 3.926 1.00 84.94 86 THR A N 1
ATOM 606 C CA . THR A 1 86 ? 0.118 11.492 4.520 1.00 84.94 86 THR A CA 1
ATOM 607 C C . THR A 1 86 ? -0.256 11.207 5.961 1.00 84.94 86 THR A C 1
ATOM 609 O O . THR A 1 86 ? -1.000 10.262 6.230 1.00 84.94 86 THR A O 1
ATOM 612 N N . THR A 1 87 ? 0.273 11.998 6.889 1.00 79.75 87 THR A N 1
ATOM 613 C CA . THR A 1 87 ? -0.127 11.923 8.294 1.00 79.75 87 THR A CA 1
ATOM 614 C C . THR A 1 87 ? -1.265 12.906 8.509 1.00 79.75 87 THR A C 1
ATOM 616 O O . THR A 1 87 ? -1.160 14.074 8.132 1.00 79.75 87 THR A O 1
ATOM 619 N N . THR A 1 88 ? -2.358 12.434 9.099 1.00 65.88 88 THR A N 1
ATOM 620 C CA . THR A 1 88 ? -3.460 13.300 9.518 1.00 65.88 88 THR A CA 1
ATOM 621 C C . THR A 1 88 ? -3.331 13.505 11.018 1.00 65.88 88 THR A C 1
ATOM 623 O O . THR A 1 88 ? -3.533 12.564 11.787 1.00 65.88 88 THR A O 1
ATOM 626 N N . ASP A 1 89 ? -2.958 14.718 11.422 1.00 58.00 89 ASP A N 1
ATOM 627 C CA . ASP A 1 89 ? -2.994 15.123 12.823 1.00 58.00 89 ASP A CA 1
ATOM 628 C C . ASP A 1 89 ? -4.401 15.647 13.151 1.00 58.00 89 ASP A C 1
ATOM 630 O O . ASP A 1 89 ? -4.886 16.611 12.548 1.00 58.00 89 ASP A O 1
ATOM 634 N N . ASP A 1 90 ? -5.083 14.940 14.052 1.00 48.50 90 ASP A N 1
ATOM 635 C CA . ASP A 1 90 ? -6.492 15.154 14.407 1.00 48.50 90 ASP A CA 1
ATOM 636 C C . ASP A 1 90 ? -6.727 16.502 15.127 1.00 48.50 90 ASP A C 1
ATOM 638 O O . ASP A 1 90 ? -7.870 16.931 15.254 1.00 48.50 90 ASP A O 1
ATOM 642 N N . GLU A 1 91 ? -5.677 17.232 15.537 1.00 46.09 91 GLU A N 1
ATOM 643 C CA . GLU A 1 91 ? -5.826 18.493 16.282 1.00 46.09 91 GLU A CA 1
ATOM 644 C C . GLU A 1 91 ? -5.881 19.763 15.411 1.00 46.09 91 GLU A C 1
ATOM 646 O O . GLU A 1 91 ? -6.205 20.835 15.925 1.00 46.09 91 GLU A O 1
ATOM 651 N N . SER A 1 92 ? -5.620 19.702 14.096 1.00 47.19 92 SER A N 1
ATOM 652 C CA . SER A 1 92 ? -5.591 20.930 13.270 1.00 47.19 92 SER A CA 1
ATOM 653 C C . SER A 1 92 ? -6.140 20.802 11.843 1.00 47.19 92 SER A C 1
ATOM 655 O O . SER A 1 92 ? -6.359 21.819 11.187 1.00 47.19 92 SER A O 1
ATOM 657 N N . GLY A 1 93 ? -6.411 19.590 11.344 1.00 45.25 93 GLY A N 1
ATOM 658 C CA . GLY A 1 93 ? -6.876 19.398 9.960 1.0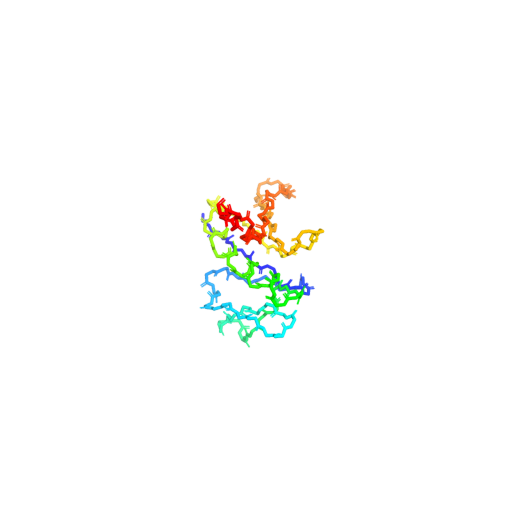0 45.25 93 GLY A CA 1
ATOM 659 C C . GLY A 1 93 ? -5.815 19.739 8.903 1.00 45.25 93 GLY A C 1
ATOM 660 O O . GLY A 1 93 ? -6.130 19.873 7.722 1.00 45.25 93 GLY A O 1
ATOM 661 N N . THR A 1 94 ? -4.555 19.879 9.320 1.00 46.28 94 THR A N 1
ATOM 662 C CA . THR A 1 94 ? -3.430 20.189 8.439 1.00 46.28 94 THR A CA 1
ATOM 663 C C . THR A 1 94 ? -2.804 18.885 7.956 1.00 46.28 94 THR A C 1
ATOM 665 O O . THR A 1 94 ? -2.069 18.222 8.687 1.00 46.28 94 THR A O 1
ATOM 668 N N . GLU A 1 95 ? -3.098 18.496 6.717 1.00 47.00 95 GLU A N 1
ATOM 669 C CA . GLU A 1 95 ? -2.443 17.363 6.062 1.00 47.00 95 GLU A CA 1
ATOM 670 C C . GLU A 1 95 ? -0.971 17.716 5.807 1.00 47.00 95 GLU A C 1
ATOM 672 O O . GLU A 1 95 ? -0.646 18.504 4.917 1.00 47.00 95 GLU A O 1
ATOM 677 N N . THR A 1 96 ? -0.052 17.155 6.592 1.00 56.19 96 THR A N 1
ATOM 678 C CA . THR A 1 96 ? 1.382 17.247 6.292 1.00 56.19 96 THR A CA 1
ATOM 679 C C . THR A 1 96 ? 1.773 16.066 5.404 1.00 56.19 96 THR A C 1
ATOM 681 O O . THR A 1 96 ? 1.633 14.899 5.777 1.00 56.19 96 THR A O 1
ATOM 684 N N . GLY A 1 97 ? 2.227 16.366 4.183 1.00 52.19 97 GLY A N 1
ATOM 685 C CA . GLY A 1 97 ? 2.738 15.364 3.247 1.00 52.19 97 GLY A CA 1
ATOM 686 C C . GLY A 1 97 ? 3.969 14.670 3.828 1.00 52.19 97 GLY A C 1
ATOM 687 O O . GLY A 1 97 ? 4.969 15.323 4.122 1.00 52.19 97 GLY A O 1
ATOM 688 N N . GLY A 1 98 ? 3.883 13.357 4.031 1.00 52.88 98 GLY A N 1
ATOM 689 C CA . GLY A 1 98 ? 4.975 12.530 4.528 1.00 52.88 98 GLY A CA 1
ATOM 690 C C . GLY A 1 98 ? 5.895 12.066 3.401 1.00 52.88 98 GLY A C 1
ATOM 691 O O . GLY A 1 98 ? 5.502 11.964 2.240 1.00 52.88 98 GLY A O 1
ATOM 692 N N . ALA A 1 99 ? 7.149 11.803 3.767 1.00 55.53 99 ALA A N 1
ATOM 693 C CA . ALA A 1 99 ? 8.215 11.377 2.869 1.00 55.53 99 ALA A CA 1
ATOM 694 C C . ALA A 1 99 ? 7.797 10.163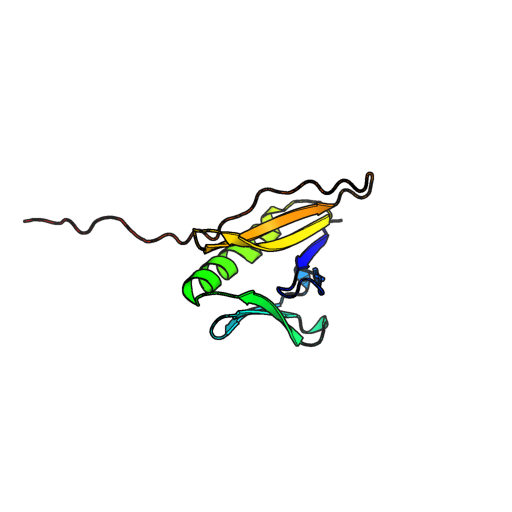 2.018 1.00 55.53 99 ALA A C 1
ATOM 696 O O . ALA A 1 99 ? 7.490 9.101 2.556 1.00 55.53 99 ALA A O 1
ATOM 697 N N . GLY A 1 100 ? 7.796 10.327 0.692 1.00 57.34 100 GLY A N 1
ATOM 698 C CA . GLY A 1 100 ? 7.524 9.241 -0.243 1.00 57.34 100 GLY A CA 1
ATOM 699 C C . GLY A 1 100 ? 8.643 8.198 -0.242 1.00 57.34 100 GLY A C 1
ATOM 700 O O . GLY A 1 100 ? 9.824 8.541 -0.328 1.00 57.34 100 GLY A O 1
ATOM 701 N N . TRP A 1 101 ? 8.276 6.921 -0.164 1.00 68.25 101 TRP A N 1
ATOM 702 C CA . TRP A 1 101 ? 9.194 5.795 -0.324 1.00 68.25 101 TRP A CA 1
ATOM 703 C C . TRP A 1 101 ? 9.146 5.359 -1.784 1.00 68.25 101 TRP A C 1
ATOM 705 O O . TRP A 1 101 ? 8.125 4.877 -2.282 1.00 68.25 101 TRP A O 1
ATOM 715 N N . ALA A 1 102 ? 10.250 5.532 -2.502 1.00 55.41 102 ALA A N 1
ATOM 716 C CA . ALA A 1 102 ? 10.367 4.969 -3.837 1.00 55.41 102 ALA A CA 1
ATOM 717 C C . ALA A 1 102 ? 10.448 3.438 -3.740 1.00 55.41 102 ALA A C 1
ATOM 719 O O . ALA A 1 102 ? 11.132 2.900 -2.866 1.00 55.41 102 ALA A O 1
ATOM 720 N N . ALA A 1 103 ? 9.798 2.722 -4.661 1.00 46.84 103 ALA A N 1
ATOM 721 C CA . ALA A 1 103 ? 10.193 1.350 -4.924 1.00 46.84 103 ALA A CA 1
ATOM 722 C C . ALA A 1 103 ? 11.623 1.386 -5.466 1.00 46.84 103 ALA A C 1
ATOM 724 O O . ALA A 1 103 ? 11.862 1.829 -6.592 1.00 46.84 103 ALA A O 1
ATOM 725 N N . SER A 1 104 ? 12.584 0.966 -4.647 1.00 39.78 104 SER A N 1
ATOM 72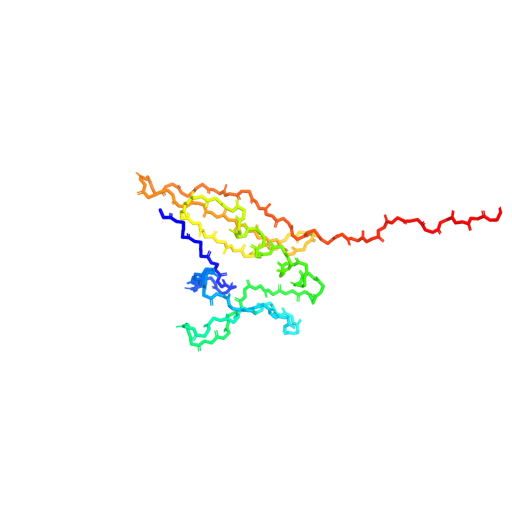6 C CA . SER A 1 104 ? 13.950 0.739 -5.098 1.00 39.78 104 SER A CA 1
ATOM 727 C C . SER A 1 104 ? 13.925 -0.416 -6.091 1.00 39.78 104 SER A C 1
ATOM 729 O O . SER A 1 104 ? 14.132 -1.571 -5.726 1.00 39.78 104 SER A O 1
ATOM 731 N N . SER A 1 105 ? 13.677 -0.109 -7.363 1.00 37.31 105 SER A N 1
ATOM 732 C CA . SER A 1 105 ? 14.128 -0.959 -8.456 1.00 37.31 105 SER A CA 1
ATOM 733 C C . SER A 1 105 ? 15.647 -0.871 -8.440 1.00 37.31 105 SER A C 1
ATOM 735 O O . SER A 1 105 ? 16.257 -0.060 -9.134 1.00 37.31 105 SER A O 1
ATOM 737 N N . ALA A 1 106 ? 16.270 -1.652 -7.558 1.00 37.44 106 ALA A N 1
ATOM 738 C CA . ALA A 1 106 ? 17.678 -1.945 -7.667 1.00 37.44 106 ALA A CA 1
ATOM 739 C C . ALA A 1 106 ? 17.836 -2.704 -8.983 1.00 37.44 106 ALA A C 1
ATOM 741 O O . ALA A 1 106 ? 17.646 -3.916 -9.043 1.00 37.44 106 ALA A O 1
ATOM 742 N N . ALA A 1 107 ? 18.147 -1.986 -10.059 1.00 34.12 107 ALA A N 1
ATOM 743 C CA . ALA A 1 107 ? 18.853 -2.606 -11.159 1.00 34.12 107 ALA A CA 1
ATOM 744 C C . ALA A 1 107 ? 20.144 -3.180 -10.551 1.00 34.12 107 ALA A C 1
ATOM 746 O O . ALA A 1 107 ? 20.922 -2.403 -9.987 1.00 34.12 107 ALA A O 1
ATOM 747 N N . PRO A 1 108 ? 20.406 -4.498 -10.610 1.00 39.28 108 PRO A N 1
ATOM 748 C CA . PRO A 1 108 ? 21.736 -4.989 -10.316 1.00 39.28 108 PRO A CA 1
ATOM 749 C C . PRO A 1 108 ? 22.629 -4.561 -11.482 1.00 39.28 108 PRO A C 1
ATOM 751 O O . PRO A 1 108 ? 22.815 -5.290 -12.452 1.00 39.28 108 PRO A O 1
ATOM 754 N N . VAL A 1 109 ? 23.159 -3.346 -11.415 1.00 52.09 109 VAL A N 1
ATOM 755 C CA . VAL A 1 109 ? 24.297 -2.942 -12.233 1.00 52.09 109 VAL A CA 1
ATOM 756 C C . VAL A 1 109 ? 25.513 -2.900 -11.328 1.00 52.09 109 VAL A C 1
ATOM 758 O O . VAL A 1 109 ? 25.844 -1.863 -10.777 1.00 52.09 109 VAL A O 1
ATOM 761 N N . ASP A 1 110 ? 26.197 -4.037 -11.179 1.00 41.47 110 ASP A N 1
ATOM 762 C CA . ASP A 1 110 ? 27.652 -3.958 -11.065 1.00 41.47 110 ASP A CA 1
ATOM 763 C C . ASP A 1 110 ? 28.386 -5.218 -11.556 1.00 41.47 110 ASP A C 1
ATOM 765 O O . ASP A 1 110 ? 28.403 -6.274 -10.929 1.00 41.47 110 ASP A O 1
ATOM 769 N N . LYS A 1 111 ? 29.018 -5.012 -12.718 1.00 47.06 111 LYS A N 1
ATOM 770 C CA . LYS A 1 111 ? 30.351 -5.465 -13.142 1.00 47.06 111 LYS A CA 1
ATOM 771 C C . LYS A 1 111 ? 30.628 -6.965 -13.243 1.00 47.06 111 LYS A C 1
ATOM 773 O O . LYS A 1 111 ? 31.274 -7.574 -12.395 1.00 47.06 111 LYS A O 1
ATOM 778 N N . LYS A 1 112 ? 30.387 -7.492 -14.447 1.00 44.31 112 LYS A N 1
ATOM 779 C CA . LYS A 1 112 ? 31.253 -8.526 -15.030 1.00 44.31 112 LYS A CA 1
ATOM 780 C C . LYS A 1 112 ? 32.192 -7.901 -16.065 1.00 44.31 112 LYS A C 1
ATOM 782 O O . LYS A 1 112 ? 31.943 -7.984 -17.258 1.00 44.31 112 LYS A O 1
ATOM 787 N N . SER A 1 113 ? 33.280 -7.304 -15.583 1.00 46.62 113 SER A N 1
ATOM 788 C CA . SER A 1 113 ? 34.476 -7.035 -16.391 1.00 46.62 113 SER A CA 1
ATOM 789 C C . SER A 1 113 ? 35.639 -7.814 -15.792 1.00 46.62 113 SER A C 1
ATOM 791 O O . SER A 1 113 ? 36.505 -7.256 -15.129 1.00 46.62 113 SER A O 1
ATOM 793 N N . TRP A 1 114 ? 35.621 -9.130 -16.000 1.00 45.88 114 TRP A N 1
ATOM 794 C CA . TRP A 1 114 ? 36.825 -9.947 -15.917 1.00 45.88 114 TRP A CA 1
ATOM 795 C C . TRP A 1 114 ? 37.363 -10.019 -17.342 1.00 45.88 114 TRP A C 1
ATOM 797 O O . TRP A 1 114 ? 36.934 -10.860 -18.130 1.00 45.88 114 TRP A O 1
ATOM 807 N N . HIS A 1 115 ? 38.203 -9.053 -17.707 1.00 47.41 115 HIS A N 1
ATOM 808 C CA . HIS A 1 115 ? 39.034 -9.186 -18.895 1.00 47.41 115 HIS A CA 1
ATOM 809 C C . HIS A 1 115 ? 40.359 -9.839 -18.496 1.00 47.41 115 HIS A C 1
ATOM 811 O O . HIS A 1 115 ? 40.856 -9.616 -17.393 1.00 47.41 115 HIS A O 1
ATOM 817 N N . ALA A 1 116 ? 40.784 -10.710 -19.408 1.00 47.97 116 ALA A N 1
ATOM 818 C CA . ALA A 1 116 ? 41.904 -11.641 -19.392 1.00 47.97 116 ALA A CA 1
ATOM 819 C C . ALA A 1 116 ? 43.254 -11.059 -18.956 1.00 47.97 116 ALA A C 1
ATOM 821 O O . ALA A 1 116 ? 43.506 -9.867 -19.240 1.00 47.97 116 ALA A O 1
#

Sequence (116 aa):
MRSVRVRSFDGTTLVPAEQITALDVVGATLVAQAPSLGGPFVLAEGSPHELAAAAHSLMPGVDALGPGTHTVRATRTSTGIGWEATTTDDESGTETGGAGWAASSAAPVDKKSWHA